Protein AF-A0A820QZE2-F1 (afdb_monomer_lite)

Organism: NCBI:txid433720

pLDDT: mean 77.1, std 13.76, range [34.53, 96.38]

Radius of gyration: 26.93 Å; chains: 1; bounding box: 54×63×56 Å

Secondary structure (DSSP, 8-state):
---HHHHHHHHHHS---HHHHHHHHHHHHHHHHHHHHHHT-TTEEEEE-SSSS-EEEEEHHHHHHHHHHHHHHH-TTHHHHTT--TTHHHHHHHHHHHHHHHHTTSS-HHHHHHH---GGG-------

Sequence (128 aa):
HLQLKDLISALYEEPLSRRLLQRARRQHKQIKRLQTFLSNRPDIIICQTDKSSGFYIGDAKTIELKAYEYMNTTKAYKAITDGHCPLLENLNAVQSLLGNLLQRKAITKELYDKIYPKINKLELAHFH

Structure (mmCIF, N/CA/C/O backbone):
data_AF-A0A820QZE2-F1
#
_entry.id   AF-A0A820QZE2-F1
#
loop_
_atom_site.group_PDB
_atom_site.id
_atom_site.type_symbol
_atom_site.label_atom_id
_atom_site.label_alt_id
_atom_site.label_comp_id
_atom_site.label_asym_id
_atom_site.label_entity_id
_atom_site.label_seq_id
_atom_site.pdbx_PDB_ins_code
_atom_site.Cartn_x
_atom_site.Cartn_y
_atom_site.Cartn_z
_atom_site.occupancy
_atom_site.B_iso_or_equiv
_atom_site.auth_seq_id
_atom_site.auth_comp_id
_atom_site.auth_asym_id
_atom_site.auth_atom_id
_atom_site.pdbx_PDB_model_num
ATOM 1 N N . HIS A 1 1 ? 27.286 44.503 4.298 1.00 47.94 1 HIS A N 1
ATOM 2 C CA . HIS A 1 1 ? 26.293 43.410 4.258 1.00 47.94 1 HIS A CA 1
ATOM 3 C C . HIS A 1 1 ? 25.910 43.135 2.805 1.00 47.94 1 HIS A C 1
ATOM 5 O O . HIS A 1 1 ? 24.864 43.582 2.358 1.00 47.94 1 HIS A O 1
ATOM 11 N N . LEU A 1 2 ? 26.780 42.452 2.051 1.00 49.66 2 LEU A N 1
ATOM 12 C CA . LEU A 1 2 ? 26.390 41.868 0.763 1.00 49.66 2 LEU A CA 1
ATOM 13 C C . LEU A 1 2 ? 25.515 40.658 1.083 1.00 49.66 2 LEU A C 1
ATOM 15 O O . LEU A 1 2 ? 25.923 39.779 1.845 1.00 49.66 2 LEU A O 1
ATOM 19 N N . GLN A 1 3 ? 24.264 40.717 0.643 1.00 61.56 3 GLN A N 1
ATOM 20 C CA . GLN A 1 3 ? 23.215 39.834 1.116 1.00 61.56 3 GLN A CA 1
ATOM 21 C C . GLN A 1 3 ? 23.390 38.461 0.473 1.00 61.56 3 GLN A C 1
ATOM 23 O O . GLN A 1 3 ? 23.532 38.345 -0.736 1.00 61.56 3 GLN A O 1
ATOM 28 N N . LEU A 1 4 ? 23.340 37.406 1.287 1.00 66.25 4 LEU A N 1
ATOM 29 C CA . LEU A 1 4 ? 23.385 36.001 0.865 1.00 66.25 4 LEU A CA 1
ATOM 30 C C . LEU A 1 4 ? 22.459 35.706 -0.336 1.00 66.25 4 LEU A C 1
ATOM 32 O O . LEU A 1 4 ? 22.757 34.846 -1.156 1.00 66.25 4 LEU A O 1
ATOM 36 N N . LYS A 1 5 ? 21.359 36.461 -0.454 1.00 68.06 5 LYS A N 1
ATOM 37 C CA . LYS A 1 5 ? 20.425 36.429 -1.583 1.00 68.06 5 LYS A CA 1
ATOM 38 C C . LYS A 1 5 ? 21.063 36.780 -2.928 1.00 68.06 5 LYS A C 1
ATOM 40 O O . LYS A 1 5 ? 20.803 36.067 -3.886 1.00 68.06 5 LYS A O 1
ATOM 45 N N . ASP A 1 6 ? 21.911 37.802 -2.995 1.00 73.38 6 ASP A N 1
ATOM 46 C CA . ASP A 1 6 ? 22.541 38.234 -4.251 1.00 73.38 6 ASP A CA 1
ATOM 47 C C . ASP A 1 6 ? 23.564 37.196 -4.733 1.00 73.38 6 ASP A C 1
ATOM 49 O O . ASP A 1 6 ? 23.658 36.905 -5.923 1.00 73.38 6 ASP A O 1
ATOM 53 N N . LEU A 1 7 ? 24.272 36.562 -3.790 1.00 68.75 7 LEU A N 1
ATOM 54 C CA . LEU A 1 7 ? 25.200 35.464 -4.072 1.00 68.75 7 LEU A CA 1
ATOM 55 C C . LEU A 1 7 ? 24.461 34.209 -4.565 1.00 68.75 7 LEU A C 1
ATOM 57 O O . LEU A 1 7 ? 24.903 33.550 -5.500 1.00 68.75 7 LEU A O 1
ATOM 61 N N . ILE A 1 8 ? 23.325 33.884 -3.942 1.00 64.69 8 ILE A N 1
ATOM 62 C CA . ILE A 1 8 ? 22.484 32.753 -4.345 1.00 64.69 8 ILE A CA 1
ATOM 63 C C . ILE A 1 8 ? 21.884 33.010 -5.732 1.00 64.69 8 ILE A C 1
ATOM 65 O O . ILE A 1 8 ? 21.984 32.135 -6.586 1.00 64.69 8 ILE A O 1
ATOM 69 N N . SER A 1 9 ? 21.329 34.197 -5.995 1.00 65.25 9 SER A N 1
ATOM 70 C CA . SER A 1 9 ? 20.809 34.549 -7.323 1.00 65.25 9 SER A CA 1
ATOM 71 C C . SER A 1 9 ? 21.889 34.476 -8.400 1.00 65.25 9 SER A C 1
ATOM 73 O O . SER A 1 9 ? 21.653 33.854 -9.428 1.00 65.25 9 SER A O 1
ATOM 75 N N . ALA A 1 10 ? 23.097 34.990 -8.146 1.00 64.44 10 ALA A N 1
ATOM 76 C CA . ALA A 1 10 ? 24.209 34.881 -9.093 1.00 64.44 10 ALA A CA 1
ATOM 77 C C . ALA A 1 10 ? 24.573 33.415 -9.411 1.00 64.44 10 ALA A C 1
ATOM 79 O O . ALA A 1 10 ? 24.773 33.065 -10.570 1.00 64.44 10 ALA A O 1
ATOM 80 N N . LEU A 1 11 ? 24.575 32.532 -8.406 1.00 61.03 11 LEU A N 1
ATOM 81 C CA . LEU A 1 11 ? 24.832 31.097 -8.588 1.00 61.03 11 LEU A CA 1
ATOM 82 C C . LEU A 1 11 ? 23.717 30.358 -9.354 1.00 61.03 11 LEU A C 1
ATOM 84 O O . LEU A 1 11 ? 23.994 29.336 -9.983 1.00 61.03 11 LEU A O 1
ATOM 88 N N . TYR A 1 12 ? 22.470 30.839 -9.300 1.00 61.12 12 TYR A N 1
ATOM 89 C CA . TYR A 1 12 ? 21.337 30.276 -10.052 1.00 61.12 12 TYR A CA 1
ATOM 90 C C . TYR A 1 12 ? 21.178 30.881 -11.459 1.00 61.12 12 TYR A C 1
ATOM 92 O O . TYR A 1 12 ? 20.603 30.228 -12.332 1.00 61.12 12 TYR A O 1
ATOM 100 N N . GLU A 1 13 ? 21.684 32.095 -11.688 1.00 66.69 13 GLU A N 1
ATOM 101 C CA . GLU A 1 13 ? 21.664 32.790 -12.984 1.00 66.69 13 GLU A CA 1
ATOM 102 C C . GLU A 1 13 ? 22.899 32.495 -13.849 1.00 66.69 13 GLU A C 1
ATOM 104 O O . GLU A 1 13 ? 22.875 32.725 -15.062 1.00 66.69 13 GLU A O 1
ATOM 109 N N . GLU A 1 14 ? 23.968 31.942 -13.267 1.00 67.31 14 GLU A N 1
ATOM 110 C CA . GLU A 1 14 ? 25.144 31.528 -14.026 1.00 67.31 14 GLU A CA 1
ATOM 111 C C . GLU A 1 14 ? 24.798 30.405 -15.025 1.00 67.31 14 GLU A C 1
ATOM 113 O O . GLU A 1 14 ? 24.336 29.321 -14.643 1.00 67.31 14 GLU A O 1
ATOM 118 N N . PRO A 1 15 ? 25.045 30.609 -16.334 1.00 67.81 15 PRO A N 1
ATOM 119 C CA . PRO A 1 15 ? 24.773 29.590 -17.330 1.00 67.81 15 PRO A CA 1
ATOM 120 C C . PRO A 1 15 ? 25.634 28.357 -17.052 1.00 67.81 15 PRO A C 1
ATOM 122 O O . PRO A 1 15 ? 26.863 28.435 -16.990 1.00 67.81 15 PRO A O 1
ATOM 125 N N . LEU A 1 16 ? 24.979 27.195 -16.927 1.00 70.25 16 LEU A N 1
ATOM 126 C CA . LEU A 1 16 ? 25.640 25.908 -16.710 1.00 70.25 16 LEU A CA 1
ATOM 127 C C . LEU A 1 16 ? 26.854 25.761 -17.630 1.00 70.25 16 LEU A C 1
ATOM 129 O O . LEU A 1 16 ? 26.744 25.880 -18.856 1.00 70.25 16 LEU A O 1
ATOM 133 N N . SER A 1 17 ? 28.007 25.428 -17.043 1.00 80.56 17 SER A N 1
ATOM 134 C CA . SER A 1 17 ? 29.211 25.183 -17.833 1.00 80.56 17 SER A CA 1
ATOM 135 C C . SER A 1 17 ? 28.920 24.173 -18.949 1.00 80.56 17 SER A C 1
ATOM 137 O O . SER A 1 17 ? 28.179 23.199 -18.765 1.00 80.56 17 SER A O 1
ATOM 139 N N . ARG A 1 18 ? 29.531 24.361 -20.127 1.00 79.38 18 ARG A N 1
ATOM 140 C CA . ARG A 1 18 ? 29.312 23.477 -21.292 1.00 79.38 18 ARG A CA 1
ATOM 141 C C . ARG A 1 18 ? 29.475 21.992 -20.943 1.00 79.38 18 ARG A C 1
ATOM 143 O O . ARG A 1 18 ? 28.763 21.151 -21.488 1.00 79.38 18 ARG A O 1
ATOM 150 N N . ARG A 1 19 ? 30.378 21.670 -20.008 1.00 78.88 19 ARG A N 1
ATOM 151 C CA . ARG A 1 19 ? 30.601 20.309 -19.493 1.00 78.88 19 ARG A CA 1
ATOM 152 C C . ARG A 1 19 ? 29.401 19.775 -18.708 1.00 78.88 19 ARG A C 1
ATOM 154 O O . ARG A 1 19 ? 28.978 18.648 -18.963 1.00 78.88 19 ARG A O 1
ATOM 161 N N . LEU A 1 20 ? 28.831 20.566 -17.797 1.00 77.50 20 LEU A N 1
ATOM 162 C CA . LEU A 1 20 ? 27.627 20.188 -17.046 1.00 77.50 20 LEU A CA 1
ATOM 163 C C . LEU A 1 20 ? 26.428 20.010 -17.976 1.00 77.50 20 LEU A C 1
ATOM 165 O O . LEU A 1 20 ? 25.704 19.022 -17.869 1.00 77.50 20 LEU A O 1
ATOM 169 N N . LEU A 1 21 ? 26.277 20.899 -18.954 1.00 82.38 21 LEU A N 1
ATOM 170 C CA . LEU A 1 21 ? 25.188 20.835 -19.922 1.00 82.38 21 LEU A CA 1
ATOM 171 C C . LEU A 1 21 ? 25.300 19.598 -20.833 1.00 82.38 21 LEU A C 1
ATOM 173 O O . LEU A 1 21 ? 24.311 18.911 -21.093 1.00 82.38 21 LEU A O 1
ATOM 177 N N . GLN A 1 22 ? 26.515 19.241 -21.262 1.00 83.88 22 GLN A N 1
ATOM 178 C CA . GLN A 1 22 ? 26.767 17.981 -21.970 1.00 83.88 22 GLN A CA 1
ATOM 179 C C . GLN A 1 22 ? 26.497 16.751 -21.094 1.00 83.88 22 GLN A C 1
ATOM 181 O O . GLN A 1 22 ? 25.900 15.785 -21.577 1.00 83.88 22 GLN A O 1
ATOM 186 N N . ARG A 1 23 ? 26.900 16.773 -19.817 1.00 82.62 23 ARG A N 1
ATOM 187 C CA . ARG A 1 23 ? 26.620 15.689 -18.862 1.00 82.62 23 ARG A CA 1
ATOM 188 C C . ARG A 1 23 ? 25.116 15.496 -18.670 1.00 82.62 23 ARG A C 1
ATOM 190 O O . ARG A 1 23 ? 24.644 14.370 -18.816 1.00 82.62 23 ARG A O 1
ATOM 197 N N . ALA A 1 24 ? 24.371 16.575 -18.445 1.00 78.38 24 ALA A N 1
ATOM 198 C CA . ALA A 1 24 ? 22.919 16.544 -18.293 1.00 78.38 24 ALA A CA 1
ATOM 199 C C . ALA A 1 24 ? 22.230 15.977 -19.546 1.00 78.38 24 ALA A C 1
ATOM 201 O O . ALA A 1 24 ? 21.387 15.088 -19.444 1.00 78.38 24 ALA A O 1
ATOM 202 N N . ARG A 1 25 ? 22.652 16.397 -20.749 1.00 85.25 25 ARG A N 1
ATOM 203 C CA . ARG A 1 25 ? 22.142 15.842 -22.018 1.00 85.25 25 ARG A CA 1
ATOM 204 C C . ARG A 1 25 ? 22.410 14.339 -22.155 1.00 85.25 25 ARG A C 1
ATOM 206 O O . ARG A 1 25 ? 21.531 13.603 -22.604 1.00 85.25 25 ARG A O 1
ATOM 213 N N . ARG A 1 26 ? 23.603 13.869 -21.770 1.00 85.69 26 ARG A N 1
ATOM 214 C CA . ARG A 1 26 ? 23.950 12.434 -21.789 1.00 85.69 26 ARG A CA 1
ATOM 215 C C . ARG A 1 26 ? 23.085 11.636 -20.815 1.00 85.69 26 ARG A C 1
ATOM 217 O O . ARG A 1 26 ? 22.526 10.620 -21.218 1.00 85.69 26 ARG A O 1
ATOM 224 N N . GLN A 1 27 ? 22.930 12.127 -19.587 1.00 82.56 27 GLN A N 1
ATOM 225 C CA . GLN A 1 27 ? 22.082 11.503 -18.569 1.00 82.56 27 GLN A CA 1
ATOM 226 C C . GLN A 1 27 ? 20.617 11.462 -19.014 1.00 82.56 27 GLN A C 1
ATOM 228 O O . GLN A 1 27 ? 19.997 10.406 -18.976 1.00 82.56 27 GLN A O 1
ATOM 233 N N . HIS A 1 28 ? 20.085 12.561 -19.550 1.00 84.38 28 HIS A N 1
ATOM 234 C CA . HIS A 1 28 ? 18.723 12.600 -20.083 1.00 84.38 28 HIS A CA 1
ATOM 235 C C . HIS A 1 28 ? 18.505 11.569 -21.202 1.00 84.38 28 HIS A C 1
ATOM 237 O O . H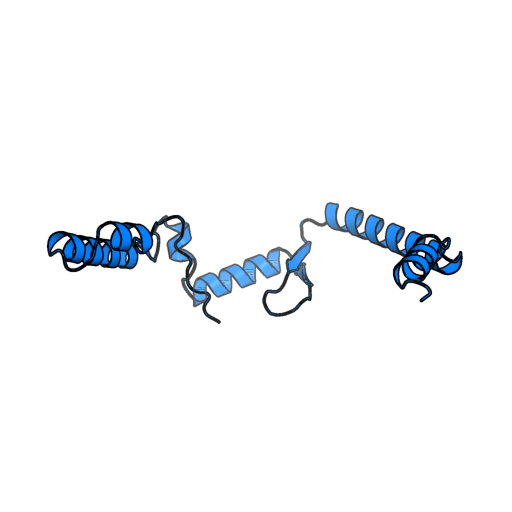IS A 1 28 ? 17.499 10.860 -21.219 1.00 84.38 28 HIS A O 1
ATOM 243 N N . LYS A 1 29 ? 19.474 11.425 -22.118 1.00 89.38 29 LYS A N 1
ATOM 244 C CA . LYS A 1 29 ? 19.418 10.408 -23.179 1.00 89.38 29 LYS A CA 1
ATOM 245 C C . LYS A 1 29 ? 19.446 8.982 -22.617 1.00 89.38 29 LYS A C 1
ATOM 247 O O . LYS A 1 29 ? 18.756 8.117 -23.151 1.00 89.38 29 LYS A O 1
ATOM 252 N N . GLN A 1 30 ? 20.226 8.730 -21.565 1.00 83.06 30 GLN A N 1
ATOM 253 C CA . GLN A 1 30 ? 20.244 7.436 -20.874 1.00 83.06 30 GLN A CA 1
ATOM 254 C C . GLN A 1 30 ? 18.902 7.140 -20.198 1.00 83.06 30 GLN A C 1
ATOM 256 O O . GLN A 1 30 ? 18.365 6.056 -20.402 1.00 83.06 30 GLN A O 1
ATOM 261 N N . ILE A 1 31 ? 18.325 8.112 -19.484 1.00 80.56 31 ILE A N 1
ATOM 262 C CA . ILE A 1 31 ? 17.008 7.983 -18.841 1.00 80.56 31 ILE A CA 1
ATOM 263 C C . ILE A 1 31 ? 15.937 7.646 -19.880 1.00 80.56 31 ILE A C 1
ATOM 265 O O . ILE A 1 31 ? 15.214 6.671 -19.705 1.00 80.56 31 ILE A O 1
ATOM 269 N N . LYS A 1 32 ? 15.878 8.381 -21.000 1.00 86.75 32 LYS A N 1
ATOM 270 C CA . LYS A 1 32 ? 14.916 8.089 -22.075 1.00 86.75 32 LYS A CA 1
ATOM 271 C C . LYS A 1 32 ? 15.065 6.671 -22.623 1.00 86.75 32 LYS A C 1
ATOM 273 O O . LYS A 1 32 ? 14.070 5.986 -22.815 1.00 86.75 32 LYS A O 1
ATOM 278 N N . ARG A 1 33 ? 16.300 6.208 -22.843 1.00 87.50 33 ARG A N 1
ATOM 279 C CA . ARG A 1 33 ? 16.559 4.833 -23.305 1.00 87.50 33 ARG A CA 1
ATOM 280 C C . ARG A 1 33 ? 16.099 3.788 -22.294 1.00 87.50 33 ARG A C 1
ATOM 282 O O . ARG A 1 33 ? 15.513 2.794 -22.704 1.00 87.50 33 ARG A O 1
ATOM 289 N N . LEU A 1 34 ? 16.342 4.017 -21.005 1.00 81.88 34 LEU A N 1
ATOM 290 C CA . LEU A 1 34 ? 15.876 3.129 -19.939 1.00 81.88 34 LEU A CA 1
ATOM 291 C C . LEU A 1 34 ? 14.349 3.090 -19.875 1.00 81.88 34 LEU A C 1
ATOM 293 O O . LEU A 1 34 ? 13.785 2.007 -19.813 1.00 81.88 34 LEU A O 1
ATOM 297 N N . GLN A 1 35 ? 13.678 4.239 -19.971 1.00 81.75 35 GLN A N 1
ATOM 298 C CA . GLN A 1 35 ? 12.214 4.304 -20.007 1.00 81.75 35 GLN A CA 1
ATOM 299 C C . GLN A 1 35 ? 11.640 3.502 -21.181 1.00 81.75 35 GLN A C 1
ATOM 301 O O . GLN A 1 35 ? 10.736 2.699 -20.981 1.00 81.75 35 GLN A O 1
ATOM 306 N N . THR A 1 36 ? 12.196 3.663 -22.386 1.00 87.94 36 THR A N 1
ATOM 307 C CA . THR A 1 36 ? 11.768 2.896 -23.570 1.00 87.94 36 THR A CA 1
ATOM 308 C C . THR A 1 36 ? 12.093 1.404 -23.462 1.00 87.94 36 THR A C 1
ATOM 310 O O . THR A 1 36 ? 11.361 0.568 -23.982 1.00 87.94 36 THR A O 1
ATOM 313 N N . PHE A 1 37 ? 13.199 1.039 -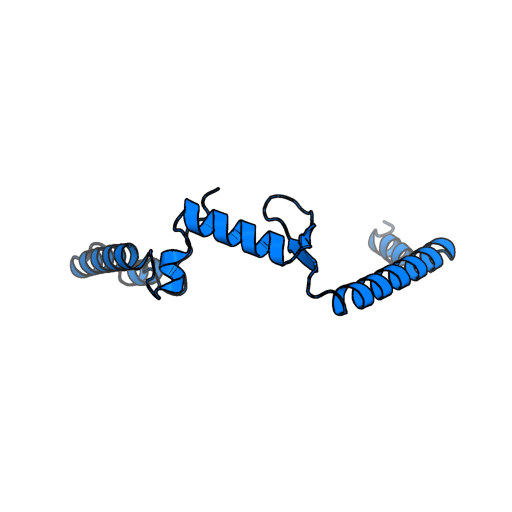22.815 1.00 86.00 37 PHE A N 1
ATOM 314 C CA . PHE A 1 37 ? 13.525 -0.364 -22.568 1.00 86.00 37 PHE A CA 1
ATOM 315 C C . PHE A 1 37 ? 12.517 -0.998 -21.602 1.00 86.00 37 PHE A C 1
ATOM 317 O O . PHE A 1 37 ? 11.942 -2.036 -21.914 1.00 86.00 37 PHE A O 1
ATOM 324 N N . LEU A 1 38 ? 12.251 -0.336 -20.473 1.00 83.50 38 LEU A N 1
ATOM 325 C CA . LEU A 1 38 ? 11.326 -0.813 -19.444 1.00 83.50 38 LEU A CA 1
ATOM 326 C C . LEU A 1 38 ? 9.879 -0.879 -19.943 1.00 83.50 38 LEU A C 1
ATOM 328 O O . LEU A 1 38 ? 9.176 -1.828 -19.619 1.00 83.50 38 LEU A O 1
ATOM 332 N N . SER A 1 39 ? 9.440 0.057 -20.793 1.00 82.50 39 SER A N 1
ATOM 333 C CA . SER A 1 39 ? 8.088 0.009 -21.370 1.00 82.50 39 SER A CA 1
ATOM 334 C C . SER A 1 39 ? 7.835 -1.234 -22.229 1.00 82.50 39 SER A C 1
ATOM 336 O O . SER A 1 39 ? 6.687 -1.610 -22.426 1.00 82.50 39 SER A O 1
ATOM 338 N N . ASN A 1 40 ? 8.896 -1.869 -22.739 1.00 87.44 40 ASN A N 1
ATOM 339 C CA . ASN A 1 40 ? 8.825 -3.094 -23.539 1.00 87.44 40 ASN A CA 1
ATOM 340 C C . ASN A 1 40 ? 9.166 -4.361 -22.731 1.00 87.44 40 ASN A C 1
ATOM 342 O O . ASN A 1 40 ? 9.281 -5.441 -23.309 1.00 87.44 40 ASN A O 1
ATOM 346 N N . ARG A 1 41 ? 9.372 -4.237 -21.414 1.00 85.69 41 ARG A N 1
ATO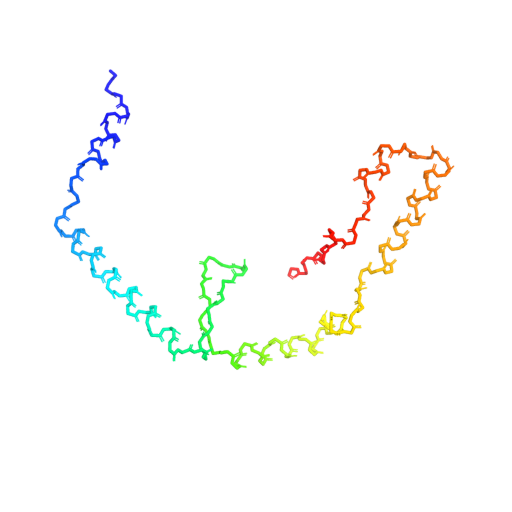M 347 C CA . ARG A 1 41 ? 9.774 -5.325 -20.513 1.00 85.69 41 ARG A CA 1
ATOM 348 C C . ARG A 1 41 ? 8.827 -5.397 -19.312 1.00 85.69 41 ARG A C 1
ATOM 350 O O . ARG A 1 41 ? 9.222 -5.028 -18.208 1.00 85.69 41 ARG A O 1
ATOM 357 N N . PRO A 1 42 ? 7.575 -5.857 -19.512 1.00 80.31 42 PRO A N 1
ATOM 358 C CA . PRO A 1 42 ? 6.617 -6.018 -18.415 1.00 80.31 42 PRO A CA 1
ATOM 359 C C . PRO A 1 42 ? 7.056 -7.083 -17.398 1.00 80.31 42 PRO A C 1
ATOM 361 O O . PRO A 1 42 ? 6.535 -7.135 -16.292 1.00 80.31 42 PRO A O 1
ATOM 364 N N . ASP A 1 43 ? 8.026 -7.919 -17.766 1.00 86.12 43 ASP A N 1
ATOM 365 C CA . ASP A 1 43 ? 8.693 -8.874 -16.892 1.00 86.12 43 ASP A CA 1
ATOM 366 C C . ASP A 1 43 ? 9.619 -8.209 -15.864 1.00 86.12 43 ASP A C 1
ATOM 368 O O . ASP A 1 43 ? 10.010 -8.861 -14.910 1.00 86.12 43 ASP A O 1
ATOM 372 N N . ILE A 1 44 ? 9.980 -6.931 -16.016 1.00 85.94 44 ILE A N 1
ATOM 373 C CA . ILE A 1 44 ? 10.844 -6.225 -15.063 1.00 85.94 44 ILE A CA 1
ATOM 374 C C . ILE A 1 44 ? 9.987 -5.363 -14.141 1.00 85.94 44 ILE A C 1
ATOM 376 O O . ILE A 1 44 ? 9.264 -4.475 -14.589 1.00 85.94 44 ILE A O 1
ATOM 380 N N . ILE A 1 45 ? 10.147 -5.558 -12.836 1.00 79.56 45 ILE A N 1
ATOM 381 C CA . ILE A 1 45 ? 9.506 -4.748 -11.804 1.00 79.56 45 ILE A CA 1
ATOM 382 C C . ILE A 1 45 ? 10.563 -3.982 -11.014 1.00 79.56 45 ILE A C 1
ATOM 384 O O . ILE A 1 45 ? 11.614 -4.508 -10.639 1.00 79.56 45 ILE A O 1
ATOM 388 N N . ILE A 1 46 ? 10.252 -2.713 -10.757 1.00 79.94 46 ILE A N 1
ATOM 389 C CA . ILE A 1 46 ? 11.047 -1.819 -9.922 1.00 79.94 46 ILE A CA 1
ATOM 390 C C . ILE A 1 46 ? 10.240 -1.534 -8.657 1.00 79.94 46 ILE A C 1
ATOM 392 O O . ILE A 1 46 ? 9.199 -0.882 -8.716 1.00 79.94 46 ILE A O 1
ATOM 396 N N . CYS A 1 47 ? 10.726 -2.014 -7.517 1.00 73.69 47 CYS A N 1
ATOM 397 C CA . CYS A 1 47 ? 10.117 -1.778 -6.212 1.00 73.69 47 CYS A CA 1
ATOM 398 C C . CYS A 1 47 ? 10.990 -0.827 -5.397 1.00 73.69 47 CYS A C 1
ATOM 400 O O . CYS A 1 47 ? 12.208 -0.989 -5.328 1.00 73.69 47 CYS A O 1
ATOM 402 N N . GLN A 1 48 ? 10.370 0.142 -4.732 1.00 72.44 48 GLN A N 1
ATOM 403 C CA . GLN A 1 48 ? 11.044 0.895 -3.683 1.00 72.44 48 GLN A CA 1
ATOM 404 C C . GLN A 1 48 ? 11.099 0.027 -2.425 1.00 72.44 48 GLN A C 1
ATOM 406 O O . GLN A 1 48 ? 10.073 -0.509 -2.007 1.00 72.44 48 GLN A O 1
ATOM 411 N N . THR A 1 49 ? 12.285 -0.148 -1.844 1.00 70.25 49 THR A N 1
ATOM 412 C CA . THR A 1 49 ? 12.402 -0.897 -0.587 1.00 70.25 49 THR A CA 1
ATOM 413 C C . THR A 1 49 ? 12.017 -0.011 0.592 1.00 70.25 49 THR A C 1
ATOM 415 O O . THR A 1 49 ? 12.366 1.164 0.623 1.00 70.25 49 THR A O 1
ATOM 418 N N . ASP A 1 50 ? 11.335 -0.583 1.576 1.00 64.25 50 ASP A N 1
ATOM 419 C CA . ASP A 1 50 ? 10.973 0.057 2.845 1.00 64.25 50 ASP A CA 1
ATOM 420 C C . ASP A 1 50 ? 12.202 0.351 3.728 1.00 64.25 50 ASP A C 1
ATOM 422 O O . ASP A 1 50 ? 12.261 1.374 4.408 1.00 64.25 50 ASP A O 1
ATOM 426 N N . LYS A 1 51 ? 13.206 -0.533 3.689 1.00 63.38 51 LYS A N 1
ATOM 427 C CA . LYS A 1 51 ? 14.380 -0.516 4.581 1.00 63.38 51 LYS A CA 1
ATOM 428 C C . LYS A 1 51 ? 15.579 0.275 4.049 1.00 63.38 51 LYS A C 1
ATOM 430 O O . LYS A 1 51 ? 16.549 0.464 4.780 1.00 63.38 51 LYS A O 1
ATOM 435 N N . SER A 1 52 ? 15.554 0.745 2.801 1.00 56.84 52 SER A N 1
ATOM 436 C CA . SER A 1 52 ? 16.651 1.535 2.230 1.00 56.84 52 SER A CA 1
ATOM 437 C C . SER A 1 52 ? 16.149 2.535 1.192 1.00 56.84 52 SER A C 1
ATOM 439 O O . SER A 1 52 ? 15.150 2.291 0.525 1.00 56.84 52 SER A O 1
ATOM 441 N N . SER A 1 53 ? 16.882 3.631 0.978 1.00 59.91 53 SER A N 1
ATOM 442 C CA . SER A 1 53 ? 16.643 4.564 -0.138 1.00 59.91 53 SER A CA 1
ATOM 443 C C . SER A 1 53 ? 16.933 3.955 -1.525 1.00 59.91 53 SER A C 1
ATOM 445 O O . SER A 1 53 ? 16.957 4.671 -2.526 1.00 59.91 53 SER A O 1
ATOM 447 N N . GLY A 1 54 ? 17.179 2.642 -1.590 1.00 66.44 54 GLY A N 1
ATOM 448 C CA . GLY A 1 54 ? 17.423 1.885 -2.804 1.00 66.44 54 GLY A CA 1
ATOM 449 C C . GLY A 1 54 ? 16.147 1.400 -3.491 1.00 66.44 54 GLY A C 1
ATOM 450 O O . GLY A 1 54 ? 15.080 1.245 -2.893 1.00 66.44 54 GLY A O 1
ATOM 451 N N . PHE A 1 55 ? 16.298 1.116 -4.783 1.00 72.69 55 PHE A N 1
ATOM 452 C CA . PHE A 1 55 ? 15.300 0.426 -5.588 1.00 72.69 55 PHE A CA 1
ATOM 453 C C . PHE A 1 55 ? 15.751 -1.014 -5.811 1.00 72.69 55 PHE A C 1
ATOM 455 O O . PHE A 1 55 ? 16.900 -1.262 -6.180 1.00 72.69 55 PHE A O 1
ATOM 462 N N . TYR A 1 56 ? 14.836 -1.955 -5.619 1.00 76.75 56 TYR A N 1
ATOM 463 C CA . TYR A 1 56 ? 15.002 -3.322 -6.078 1.00 76.75 56 TYR A CA 1
ATOM 464 C C . TYR A 1 56 ? 14.527 -3.415 -7.529 1.00 76.75 56 TYR A C 1
ATOM 466 O O . TYR A 1 56 ? 13.419 -2.986 -7.844 1.00 76.75 56 TYR A O 1
ATOM 474 N N . ILE A 1 57 ? 15.365 -3.974 -8.402 1.00 81.44 57 ILE A N 1
ATOM 475 C CA . ILE A 1 57 ? 15.008 -4.295 -9.786 1.00 81.44 57 ILE A CA 1
ATOM 476 C C . ILE A 1 57 ? 15.047 -5.813 -9.905 1.00 81.44 57 ILE A C 1
ATOM 478 O O . ILE A 1 57 ? 16.092 -6.425 -9.675 1.00 81.44 57 ILE A O 1
ATOM 482 N N . GLY A 1 58 ? 13.915 -6.417 -10.243 1.00 81.75 58 GLY A N 1
ATOM 483 C CA . GLY A 1 58 ? 13.783 -7.865 -10.341 1.00 81.75 58 GLY A CA 1
ATOM 484 C C . GLY A 1 58 ? 12.782 -8.287 -11.402 1.00 81.75 58 GLY A C 1
ATOM 485 O O . GLY A 1 58 ? 12.092 -7.460 -11.993 1.00 81.75 58 GLY A O 1
ATOM 486 N N . ASP A 1 59 ? 12.730 -9.591 -11.641 1.00 85.88 59 ASP A N 1
ATOM 487 C CA . ASP A 1 59 ? 11.751 -10.202 -12.532 1.00 85.88 59 ASP A CA 1
ATOM 488 C C . ASP A 1 59 ? 10.390 -10.363 -11.825 1.00 85.88 59 ASP A C 1
ATOM 490 O O . ASP A 1 59 ? 10.328 -10.748 -10.652 1.00 85.88 59 ASP A O 1
ATOM 494 N N . ALA A 1 60 ? 9.307 -10.080 -12.546 1.00 79.12 60 ALA A N 1
ATOM 495 C CA . ALA A 1 60 ? 7.931 -10.110 -12.067 1.00 79.12 60 ALA A CA 1
ATOM 496 C C . ALA A 1 60 ? 7.572 -11.482 -11.490 1.00 79.12 60 ALA A C 1
ATOM 498 O O . ALA A 1 60 ? 7.071 -11.570 -10.369 1.00 79.12 60 ALA A O 1
ATOM 499 N N . LYS A 1 61 ? 7.930 -12.559 -12.197 1.00 84.69 61 LYS A N 1
ATOM 500 C CA . LYS A 1 61 ? 7.640 -13.931 -11.763 1.00 84.69 61 LYS A CA 1
ATOM 501 C C . LYS A 1 61 ? 8.351 -14.268 -10.453 1.00 84.69 61 LYS A C 1
ATOM 503 O O . LYS A 1 61 ? 7.788 -14.926 -9.582 1.00 84.69 61 LYS A O 1
ATOM 508 N N . THR A 1 62 ? 9.584 -13.798 -10.291 1.00 83.94 62 THR A N 1
ATOM 509 C CA . THR A 1 62 ? 10.348 -13.977 -9.049 1.00 83.94 62 THR A CA 1
ATOM 510 C C . THR A 1 62 ? 9.711 -13.231 -7.872 1.00 83.94 62 THR A C 1
ATOM 512 O O . THR A 1 62 ? 9.697 -13.743 -6.752 1.00 83.94 62 THR A O 1
ATOM 515 N N . ILE A 1 63 ? 9.173 -12.031 -8.105 1.00 80.25 63 ILE A N 1
ATOM 516 C CA . ILE A 1 63 ? 8.468 -11.256 -7.073 1.00 80.25 63 ILE A CA 1
ATOM 517 C C . ILE A 1 63 ? 7.150 -11.929 -6.697 1.00 80.25 63 ILE A C 1
ATOM 519 O O . ILE A 1 63 ? 6.877 -12.086 -5.509 1.00 80.25 63 ILE A O 1
ATOM 523 N N . GLU A 1 64 ? 6.370 -12.370 -7.681 1.00 79.81 64 GLU A N 1
ATOM 524 C CA . GLU A 1 64 ? 5.129 -13.113 -7.451 1.00 79.81 64 GLU A CA 1
ATOM 525 C C . GLU A 1 64 ? 5.378 -14.388 -6.644 1.00 79.81 64 GLU A C 1
ATOM 527 O O . GLU A 1 64 ? 4.663 -14.649 -5.678 1.00 79.81 64 GLU A O 1
ATOM 532 N N . LEU A 1 65 ? 6.430 -15.144 -6.977 1.00 85.50 65 LEU A N 1
ATOM 533 C CA . LEU A 1 65 ? 6.794 -16.354 -6.244 1.00 85.50 65 LEU A CA 1
ATOM 534 C C . LEU A 1 65 ? 7.134 -16.044 -4.782 1.00 85.50 65 LEU A C 1
ATOM 536 O O . LEU A 1 65 ? 6.593 -16.682 -3.884 1.00 85.50 65 LEU A O 1
ATOM 540 N N . LYS A 1 66 ? 7.971 -15.031 -4.530 1.00 81.88 66 LYS A N 1
ATOM 541 C CA . LYS A 1 66 ? 8.319 -14.614 -3.161 1.00 81.88 66 LYS A CA 1
ATOM 542 C C . LYS A 1 66 ? 7.104 -14.121 -2.383 1.00 81.88 66 LYS A C 1
ATOM 544 O O . LYS A 1 66 ? 6.975 -14.425 -1.199 1.00 81.88 66 LYS A O 1
ATOM 549 N N . ALA A 1 67 ? 6.215 -13.372 -3.034 1.00 75.06 67 ALA A N 1
ATOM 550 C CA . ALA A 1 67 ? 4.966 -12.937 -2.428 1.00 75.06 67 ALA A CA 1
ATOM 551 C C . ALA A 1 67 ? 4.109 -14.152 -2.050 1.00 75.06 67 ALA A C 1
ATOM 553 O O . ALA A 1 67 ? 3.656 -14.240 -0.915 1.00 75.06 67 ALA A O 1
ATOM 554 N N . TYR A 1 68 ? 3.966 -15.126 -2.949 1.00 77.94 68 TYR A N 1
ATOM 555 C CA . TYR A 1 68 ? 3.223 -16.361 -2.705 1.00 77.94 68 TYR A CA 1
ATOM 556 C C . TYR A 1 68 ? 3.835 -17.221 -1.583 1.00 77.94 68 TYR A C 1
ATOM 558 O O . TYR A 1 68 ? 3.121 -17.717 -0.711 1.00 77.94 68 TYR A O 1
ATOM 566 N N . GLU A 1 69 ? 5.159 -17.370 -1.546 1.00 82.75 69 GLU A N 1
ATOM 567 C CA . GLU A 1 69 ? 5.876 -18.072 -0.473 1.00 82.75 69 GLU A CA 1
ATOM 568 C C . GLU A 1 69 ? 5.664 -17.394 0.884 1.00 82.75 69 GLU A C 1
ATOM 570 O O . GLU A 1 69 ? 5.345 -18.058 1.878 1.00 82.75 69 GLU A O 1
ATOM 575 N N . TYR A 1 70 ? 5.774 -16.066 0.926 1.00 75.25 70 TYR A N 1
ATOM 576 C CA . TYR A 1 70 ? 5.514 -15.280 2.127 1.00 75.25 70 TYR A CA 1
ATOM 577 C C . TYR A 1 70 ? 4.043 -15.380 2.560 1.00 75.25 70 TYR A C 1
ATOM 579 O O . TYR A 1 70 ? 3.753 -15.569 3.742 1.00 75.25 70 TYR A O 1
ATOM 587 N N . MET A 1 71 ? 3.099 -15.333 1.615 1.00 71.25 71 MET A N 1
ATOM 588 C CA . MET A 1 71 ? 1.667 -15.534 1.868 1.00 71.25 71 MET A CA 1
ATOM 589 C C . MET A 1 71 ? 1.389 -16.894 2.508 1.00 71.25 71 MET A C 1
ATOM 591 O O . MET A 1 71 ? 0.664 -16.967 3.501 1.00 71.25 71 MET A O 1
ATOM 595 N N . ASN A 1 72 ? 1.977 -17.962 1.970 1.00 74.94 72 ASN A N 1
ATOM 596 C CA . ASN A 1 72 ? 1.769 -19.321 2.465 1.00 74.94 72 ASN A CA 1
ATOM 597 C C . ASN A 1 72 ? 2.378 -19.546 3.847 1.00 74.94 72 ASN A C 1
ATOM 599 O O . ASN A 1 72 ? 1.768 -20.210 4.684 1.00 74.94 72 ASN A O 1
ATOM 603 N N . THR A 1 73 ? 3.563 -18.990 4.096 1.00 79.94 73 THR A N 1
ATOM 604 C CA . THR A 1 73 ? 4.245 -19.125 5.390 1.00 79.94 73 THR A CA 1
ATOM 605 C C . THR A 1 73 ? 3.566 -18.313 6.487 1.00 79.94 73 THR A C 1
ATOM 607 O O . THR A 1 73 ? 3.382 -18.815 7.594 1.00 79.94 73 THR A O 1
ATOM 610 N N . THR A 1 74 ? 3.143 -17.084 6.192 1.00 69.44 74 THR A N 1
ATOM 611 C CA . THR A 1 74 ? 2.596 -16.165 7.207 1.00 69.44 74 THR A CA 1
ATOM 612 C C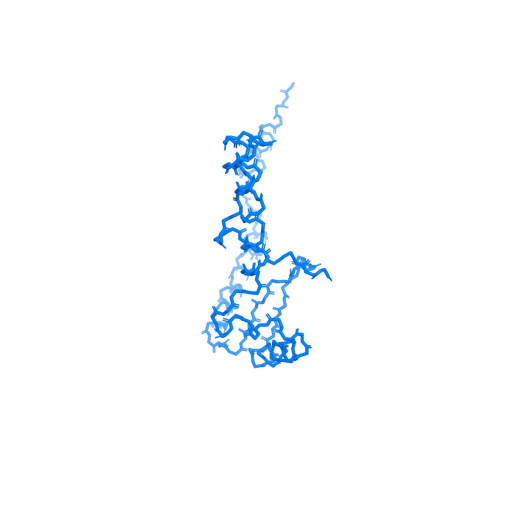 . THR A 1 74 ? 1.076 -16.207 7.339 1.00 69.44 74 THR A C 1
ATOM 614 O O . THR A 1 74 ? 0.538 -15.686 8.313 1.00 69.44 74 THR A O 1
ATOM 617 N N . LYS A 1 75 ? 0.359 -16.783 6.364 1.00 65.38 75 LYS A N 1
ATOM 618 C CA . LYS A 1 75 ? -1.107 -16.679 6.210 1.00 65.38 75 LYS A CA 1
ATOM 619 C C . LYS A 1 75 ? -1.634 -15.233 6.170 1.00 65.38 75 LYS A C 1
ATOM 621 O O . LYS A 1 75 ? -2.849 -15.042 6.199 1.00 65.38 75 LYS A O 1
ATOM 626 N N . ALA A 1 76 ? -0.765 -14.222 6.058 1.00 58.66 7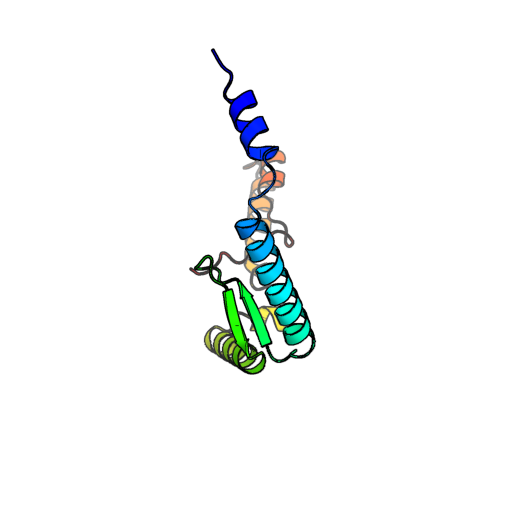6 ALA A N 1
ATOM 627 C CA . ALA A 1 76 ? -1.113 -12.813 6.254 1.00 58.66 76 ALA A CA 1
ATOM 628 C C . ALA A 1 76 ? -2.168 -12.298 5.261 1.00 58.66 76 ALA A C 1
ATOM 630 O O . ALA A 1 76 ? -2.998 -11.460 5.604 1.00 58.66 76 ALA A O 1
ATOM 631 N N . TYR A 1 77 ? -2.175 -12.835 4.040 1.00 55.41 77 TYR A N 1
ATOM 632 C CA . TYR A 1 77 ? -3.052 -12.375 2.961 1.00 55.41 77 TYR A CA 1
ATOM 633 C C . TYR A 1 77 ? -4.296 -13.242 2.765 1.00 55.41 77 TYR A C 1
ATOM 635 O O . TYR A 1 77 ? -5.196 -12.834 2.036 1.00 55.41 77 TYR A O 1
ATOM 643 N N . LYS A 1 78 ? -4.390 -14.397 3.442 1.00 52.03 78 LYS A N 1
ATOM 644 C CA . LYS A 1 78 ? -5.554 -15.295 3.345 1.00 52.03 78 LYS A CA 1
ATOM 645 C C . LYS A 1 78 ? -6.839 -14.594 3.809 1.00 52.03 78 LYS A C 1
ATOM 647 O O . LYS A 1 78 ? -7.893 -14.755 3.217 1.00 52.03 78 LYS A O 1
ATOM 652 N N . ALA A 1 79 ? -6.721 -13.714 4.805 1.00 52.22 79 ALA A N 1
ATOM 653 C CA . ALA A 1 79 ? -7.821 -12.864 5.255 1.00 52.22 79 ALA A CA 1
ATOM 654 C C . ALA A 1 79 ? -8.254 -11.830 4.189 1.00 52.22 79 ALA A C 1
ATOM 656 O O . ALA A 1 79 ? -9.439 -11.551 4.036 1.00 52.22 79 ALA A O 1
ATOM 657 N N . ILE A 1 80 ? -7.308 -11.298 3.404 1.00 54.03 80 ILE A N 1
ATOM 658 C CA . ILE A 1 80 ? -7.587 -10.273 2.384 1.00 54.03 80 ILE A CA 1
ATOM 659 C C . ILE A 1 80 ? -8.308 -10.880 1.169 1.00 54.03 80 ILE A C 1
ATOM 661 O O . ILE A 1 80 ? -9.216 -10.249 0.632 1.00 54.03 80 ILE A O 1
ATOM 665 N N . THR A 1 81 ? -7.951 -12.099 0.748 1.00 53.88 81 THR A N 1
ATOM 666 C CA . THR A 1 81 ? -8.594 -12.778 -0.395 1.00 53.88 81 THR A CA 1
ATOM 667 C C . THR A 1 81 ? -10.014 -13.239 -0.098 1.00 53.88 81 THR A C 1
ATOM 669 O O . THR A 1 81 ? -10.866 -13.201 -0.981 1.00 53.88 81 THR A O 1
ATOM 672 N N . ASP A 1 82 ? -10.284 -13.621 1.148 1.00 60.12 82 ASP A N 1
ATOM 673 C CA . ASP A 1 82 ? -11.576 -14.179 1.558 1.00 60.12 82 ASP A CA 1
ATOM 674 C C . ASP A 1 82 ? -12.604 -13.072 1.890 1.00 60.12 82 ASP A C 1
ATOM 676 O O . ASP A 1 82 ? -13.704 -13.349 2.366 1.00 60.12 82 ASP A O 1
ATOM 680 N N . GLY A 1 83 ? -12.246 -11.797 1.667 1.00 60.69 83 GLY A N 1
ATOM 681 C CA . GLY A 1 83 ? -13.064 -10.626 2.009 1.00 60.69 83 GLY A CA 1
ATOM 682 C C . GLY A 1 83 ? -13.200 -10.382 3.517 1.00 60.69 83 GLY A C 1
ATOM 683 O O . GLY A 1 83 ? -13.961 -9.511 3.941 1.00 60.69 83 GLY A O 1
ATOM 684 N N . HIS A 1 84 ? -12.468 -11.137 4.339 1.00 64.62 84 HIS A N 1
ATOM 685 C CA . HIS A 1 84 ? -12.580 -11.121 5.789 1.00 64.62 84 HIS A CA 1
ATOM 686 C C . HIS A 1 84 ? -11.544 -10.173 6.405 1.00 64.62 84 HIS A C 1
ATOM 688 O O . HIS A 1 84 ? -10.355 -10.476 6.467 1.00 64.62 84 HIS A O 1
ATOM 694 N N . CYS A 1 85 ? -11.975 -9.024 6.929 1.00 69.25 85 CYS A N 1
ATOM 695 C CA . CYS A 1 85 ? -11.062 -8.116 7.625 1.00 69.25 85 CYS A CA 1
ATOM 696 C C . CYS A 1 85 ? -10.519 -8.782 8.911 1.00 69.25 85 CYS A C 1
ATOM 698 O O . CYS A 1 85 ? -11.294 -9.037 9.835 1.00 69.25 85 CYS A O 1
ATOM 700 N N . PRO A 1 86 ? -9.198 -9.031 9.032 1.00 69.81 86 PRO A N 1
ATOM 701 C CA . PRO A 1 86 ? -8.622 -9.718 10.194 1.00 69.81 86 PRO A CA 1
ATOM 702 C C . PRO A 1 86 ? -8.701 -8.885 11.482 1.00 69.81 86 PRO A C 1
ATOM 704 O O . PRO A 1 86 ? -8.504 -9.402 12.575 1.00 69.81 86 PRO A O 1
ATOM 707 N N . LEU A 1 87 ? -8.996 -7.589 11.362 1.00 76.56 87 LEU A N 1
ATOM 708 C CA . LEU A 1 87 ? -9.151 -6.666 12.482 1.00 76.56 87 LEU A CA 1
ATOM 709 C C . LEU A 1 87 ? -10.617 -6.452 12.878 1.00 76.56 87 LEU A C 1
ATOM 711 O O . LEU A 1 87 ? -10.875 -5.688 13.805 1.00 76.56 87 LEU A O 1
ATOM 715 N N . LEU A 1 88 ? -11.576 -7.091 12.198 1.00 81.81 88 LEU A N 1
ATOM 716 C CA . LEU A 1 88 ? -13.003 -6.829 12.395 1.00 81.81 88 LEU A CA 1
ATOM 717 C C . LEU A 1 88 ? -13.474 -7.186 13.808 1.00 81.81 88 LEU A C 1
ATOM 719 O O . LEU A 1 88 ? -14.201 -6.413 14.424 1.00 81.81 88 LEU A O 1
ATOM 723 N N . GLU A 1 89 ? -13.027 -8.319 14.346 1.00 83.38 89 GLU A N 1
ATOM 724 C CA . GLU A 1 89 ? -13.375 -8.738 15.709 1.00 83.38 89 GLU A CA 1
ATOM 725 C C . GLU A 1 89 ? -12.829 -7.758 16.753 1.00 83.38 89 GLU A C 1
ATOM 727 O O . GLU A 1 89 ? -13.567 -7.293 17.623 1.00 83.38 89 GLU A O 1
ATOM 732 N N . ASN A 1 90 ? -11.560 -7.365 16.611 1.00 85.25 90 ASN A N 1
ATOM 733 C CA . ASN A 1 90 ? -10.926 -6.372 17.478 1.00 85.25 90 ASN A CA 1
ATOM 734 C C . ASN A 1 90 ? -11.622 -5.009 17.375 1.00 85.25 90 ASN A C 1
ATOM 736 O O . ASN A 1 90 ? -11.872 -4.363 18.393 1.00 85.25 90 ASN A O 1
ATOM 740 N N . LEU A 1 91 ? -11.983 -4.585 16.159 1.00 88.25 91 LEU A N 1
ATOM 741 C CA . LEU A 1 91 ? -12.741 -3.359 15.925 1.00 88.25 91 LEU A CA 1
ATOM 742 C C . LEU A 1 91 ? -14.077 -3.403 16.673 1.00 88.25 91 LEU A C 1
ATOM 744 O O . LEU A 1 91 ? -14.377 -2.483 17.435 1.00 88.25 91 LEU A O 1
ATOM 748 N N . ASN A 1 92 ? -14.846 -4.479 16.499 1.00 90.19 92 ASN A N 1
ATOM 749 C CA . ASN A 1 92 ? -16.149 -4.654 17.138 1.00 90.19 92 ASN A CA 1
ATOM 750 C C . ASN A 1 92 ? -16.032 -4.655 18.668 1.00 90.19 92 ASN A C 1
ATOM 752 O O . ASN A 1 92 ? -16.842 -4.020 19.349 1.00 90.19 92 ASN A O 1
ATOM 756 N N . ALA A 1 93 ? -15.008 -5.316 19.215 1.00 91.44 93 ALA A N 1
ATOM 757 C CA . ALA A 1 93 ? -14.749 -5.347 20.651 1.00 91.44 93 ALA A CA 1
ATOM 758 C C . ALA A 1 93 ? -14.453 -3.944 21.208 1.00 91.44 93 ALA A C 1
ATOM 760 O O . ALA A 1 93 ? -15.055 -3.531 22.203 1.00 91.44 93 ALA A O 1
ATOM 761 N N . VAL A 1 94 ? -13.587 -3.174 20.540 1.00 91.81 94 VAL A N 1
ATOM 762 C CA . VAL A 1 94 ? -13.248 -1.803 20.955 1.00 91.81 94 VAL A CA 1
ATOM 763 C C . VAL A 1 94 ? -14.456 -0.875 20.835 1.00 91.81 94 VAL A C 1
ATOM 765 O O . VAL A 1 94 ? -14.746 -0.126 21.768 1.00 91.81 94 VAL A O 1
ATOM 768 N N . GLN A 1 95 ? -15.203 -0.936 19.731 1.00 94.19 95 GLN A N 1
ATOM 769 C CA . GLN A 1 95 ? -16.408 -0.121 19.546 1.00 94.19 95 GLN A CA 1
ATOM 770 C C . GLN A 1 95 ? -17.470 -0.428 20.610 1.00 94.19 95 GLN A C 1
ATOM 772 O O . GLN A 1 95 ? -18.074 0.498 21.156 1.00 94.19 95 GLN A O 1
ATOM 777 N N . SER A 1 96 ? -17.649 -1.706 20.954 1.00 95.00 96 SER A N 1
ATOM 778 C CA . SER A 1 96 ? -18.567 -2.140 22.013 1.00 95.00 96 SER A CA 1
ATOM 779 C C . SER A 1 96 ? -18.131 -1.629 23.386 1.00 95.00 96 SER A C 1
ATOM 781 O O . SER A 1 96 ? -18.949 -1.097 24.139 1.00 95.00 96 SER A O 1
ATOM 783 N N . LEU A 1 97 ? -16.836 -1.722 23.708 1.00 95.56 97 LEU A N 1
ATOM 784 C CA . LEU A 1 97 ? -16.277 -1.190 24.953 1.00 95.56 97 LEU A CA 1
ATOM 785 C C . LEU A 1 97 ? -16.504 0.322 25.068 1.00 95.56 97 LEU A C 1
ATOM 787 O O . LEU A 1 97 ? -17.011 0.793 26.086 1.00 95.56 97 LEU A O 1
ATOM 791 N N . LEU A 1 98 ? -16.176 1.080 24.021 1.00 94.75 98 LEU A N 1
ATOM 792 C CA . LEU A 1 98 ? -16.376 2.529 23.988 1.00 94.75 98 LEU A CA 1
ATOM 793 C C . LEU A 1 98 ? -17.858 2.903 24.116 1.00 94.75 98 LEU A C 1
ATOM 795 O O . LEU A 1 98 ? -18.191 3.839 24.843 1.00 94.75 98 LEU A O 1
ATOM 799 N N . GLY A 1 99 ? -18.751 2.155 23.461 1.00 94.88 99 GLY A N 1
ATOM 800 C CA . GLY A 1 99 ? -20.199 2.339 23.585 1.00 94.88 99 GLY A CA 1
ATOM 801 C C . GLY A 1 99 ? -20.684 2.141 25.022 1.00 94.88 99 GLY A C 1
ATOM 802 O O . GLY A 1 99 ? -21.408 2.984 25.552 1.00 94.88 99 GLY A O 1
ATOM 803 N N . ASN A 1 100 ? -20.210 1.087 25.690 1.00 96.38 100 ASN A N 1
ATOM 804 C CA . ASN A 1 100 ? -20.523 0.820 27.095 1.00 96.38 100 ASN A CA 1
ATOM 805 C C . ASN A 1 100 ? -20.007 1.927 28.026 1.00 96.38 100 ASN A C 1
ATOM 807 O O . ASN A 1 100 ? -20.708 2.331 28.956 1.00 96.38 100 ASN A O 1
ATOM 811 N N . LEU A 1 101 ? -18.799 2.445 27.783 1.00 95.50 101 LEU A N 1
ATOM 812 C CA . LEU A 1 101 ? -18.233 3.549 28.563 1.00 95.50 101 LEU A CA 1
ATOM 813 C C . LEU A 1 101 ? -19.037 4.842 28.389 1.00 95.50 101 LEU A C 1
ATOM 815 O O . LEU A 1 101 ? -19.278 5.544 29.374 1.00 95.50 101 LEU A O 1
ATOM 819 N N . LEU A 1 102 ? -19.499 5.134 27.170 1.00 95.81 102 LEU A N 1
ATOM 820 C CA . LEU A 1 102 ? -20.353 6.289 26.898 1.00 95.81 102 LEU A CA 1
ATOM 821 C C . LEU A 1 102 ? -21.717 6.154 27.593 1.00 95.81 102 LEU A C 1
ATOM 823 O O . LEU A 1 102 ? -22.158 7.091 28.258 1.00 95.81 102 LEU A O 1
ATOM 827 N N . GLN A 1 103 ? -22.359 4.983 27.508 1.00 95.50 103 GLN A N 1
ATOM 828 C CA . GLN A 1 103 ? -23.639 4.712 28.183 1.00 95.50 103 GLN A CA 1
ATOM 829 C C . GLN A 1 103 ? -23.537 4.865 29.704 1.00 95.50 103 GLN A C 1
ATOM 831 O O . GLN A 1 103 ? -24.432 5.423 30.339 1.00 95.50 103 GLN A O 1
ATOM 836 N N . ARG A 1 104 ? -22.419 4.423 30.289 1.00 96.25 104 ARG A N 1
ATOM 837 C CA . ARG A 1 104 ? -22.126 4.571 31.722 1.00 96.25 104 ARG A CA 1
ATOM 838 C C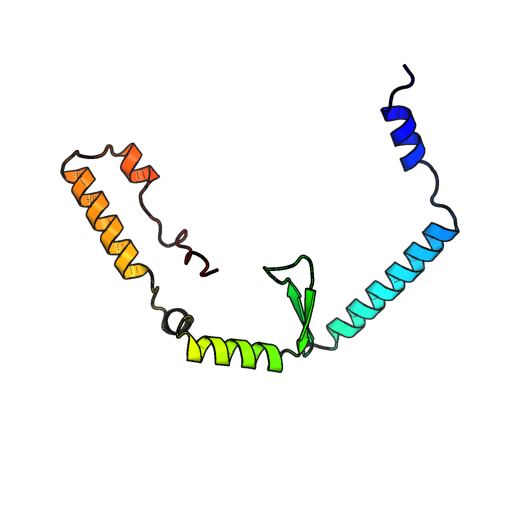 . ARG A 1 104 ? -21.664 5.977 32.114 1.00 96.25 104 ARG A C 1
ATOM 840 O O . ARG A 1 104 ? -21.357 6.193 33.282 1.00 96.25 104 ARG A O 1
ATOM 847 N N . LYS A 1 105 ? -21.603 6.922 31.168 1.00 94.31 105 LYS A N 1
ATOM 848 C CA . LYS A 1 105 ? -21.086 8.288 31.363 1.00 94.31 105 LYS A CA 1
ATOM 849 C C . LYS A 1 105 ? -19.647 8.327 31.902 1.00 94.31 105 LYS A C 1
ATOM 851 O O . LYS A 1 105 ? -19.256 9.298 32.541 1.00 94.31 105 LYS A O 1
ATOM 856 N N . ALA A 1 106 ? -18.857 7.285 31.637 1.00 95.50 106 ALA A N 1
ATOM 857 C CA . ALA A 1 106 ? -17.446 7.217 32.019 1.00 95.50 106 ALA A CA 1
ATOM 858 C C . ALA A 1 106 ? -16.546 8.036 31.075 1.00 95.50 106 ALA A C 1
ATOM 860 O O . ALA A 1 106 ? -15.435 8.405 31.443 1.00 95.50 106 ALA A O 1
ATOM 861 N N . ILE A 1 107 ? -17.030 8.327 29.863 1.00 95.19 107 ILE A N 1
ATOM 862 C CA . ILE A 1 107 ? -16.380 9.197 28.876 1.00 95.19 107 ILE A CA 1
ATOM 863 C C . ILE A 1 107 ? -17.391 10.196 28.308 1.00 95.19 107 ILE A C 1
ATOM 865 O O . ILE A 1 107 ? -18.592 9.922 28.260 1.00 95.19 107 ILE A O 1
ATOM 869 N N . THR A 1 108 ? -16.909 11.358 27.862 1.00 95.69 108 THR A N 1
ATOM 870 C CA . THR A 1 108 ? -17.740 12.351 27.170 1.00 95.69 108 THR A CA 1
ATOM 871 C C . THR A 1 108 ? -18.000 11.935 25.724 1.00 95.69 108 THR A C 1
ATOM 873 O O . THR A 1 108 ? -17.234 11.172 25.131 1.00 95.69 108 THR A O 1
ATOM 876 N N . LYS A 1 109 ? -19.067 12.481 25.127 1.00 93.94 109 LYS A N 1
ATOM 877 C CA . LYS A 1 109 ? -19.374 12.273 23.705 1.00 93.94 109 LYS A CA 1
ATOM 878 C C . LYS A 1 109 ? -18.233 12.751 22.797 1.00 93.94 109 LYS A C 1
ATOM 880 O O . LYS A 1 109 ? -17.861 12.047 21.871 1.00 93.94 109 LYS A O 1
ATOM 885 N N . GLU A 1 110 ? -17.625 13.892 23.114 1.00 95.00 110 GLU A N 1
ATOM 886 C CA . GLU A 1 110 ? -16.476 14.417 22.364 1.00 95.00 110 GLU A CA 1
ATOM 887 C C . GLU A 1 110 ? -15.270 13.472 22.405 1.00 95.00 110 GLU A C 1
ATOM 889 O O . GLU A 1 110 ? -14.624 13.241 21.382 1.00 95.00 110 GLU A O 1
ATOM 894 N N . LEU A 1 111 ? -14.969 12.899 23.578 1.00 92.88 111 LEU A N 1
ATOM 895 C CA . LEU A 1 111 ? -13.877 11.941 23.710 1.00 92.88 111 LEU A CA 1
ATOM 896 C C . LEU A 1 111 ? -14.183 10.659 22.934 1.00 92.88 111 LEU A C 1
ATOM 898 O O . LEU A 1 111 ? -13.306 10.175 22.224 1.00 92.88 111 LEU A O 1
ATOM 902 N N . TYR A 1 112 ? -15.417 10.155 23.024 1.00 94.81 112 TYR A N 1
ATOM 903 C CA . TYR A 1 112 ? -15.890 9.014 22.242 1.00 94.81 112 TYR A CA 1
ATOM 904 C C . TYR A 1 112 ? -15.692 9.246 20.739 1.00 94.81 112 TYR A C 1
ATOM 906 O O . TYR A 1 112 ? -15.003 8.456 20.101 1.00 94.81 112 TYR A O 1
ATOM 914 N N . ASP A 1 113 ? -16.189 10.357 20.188 1.00 93.00 113 ASP A N 1
ATOM 915 C CA . ASP A 1 113 ? -16.088 10.669 18.754 1.00 93.00 113 ASP A CA 1
ATOM 916 C C . ASP A 1 113 ? -14.627 10.807 18.284 1.00 93.00 113 ASP A C 1
ATOM 918 O O . ASP A 1 113 ? -14.297 10.466 17.144 1.00 93.00 113 ASP A O 1
ATOM 922 N N . LYS A 1 114 ? -13.735 11.272 19.169 1.00 92.94 114 LYS A N 1
ATOM 923 C CA . LYS A 1 114 ? -12.299 11.409 18.895 1.00 92.94 114 LYS A CA 1
ATOM 924 C C . LYS A 1 114 ? -11.567 10.066 18.838 1.00 92.94 114 LYS A C 1
ATOM 926 O O . LYS A 1 114 ? -10.670 9.916 18.011 1.00 92.94 114 LYS A O 1
ATOM 931 N N . ILE A 1 115 ? -11.909 9.123 19.718 1.00 91.56 115 ILE A N 1
ATOM 932 C CA . ILE A 1 115 ? -11.210 7.829 19.844 1.00 91.56 115 ILE A CA 1
ATOM 933 C C . ILE A 1 115 ? -11.936 6.671 19.153 1.00 91.56 115 ILE A C 1
ATOM 935 O O . ILE A 1 115 ? -11.391 5.571 19.097 1.00 91.56 115 ILE A O 1
ATOM 939 N N . TYR A 1 116 ? -13.145 6.894 18.628 1.00 90.88 116 TYR A N 1
ATOM 940 C CA . TYR A 1 116 ? -13.928 5.860 17.963 1.00 90.88 116 TYR A CA 1
ATOM 941 C C . TYR A 1 116 ? -13.205 5.352 16.703 1.00 90.88 116 TYR A C 1
ATOM 943 O O . TYR A 1 116 ? -13.010 6.113 15.744 1.00 90.88 116 TYR A O 1
ATOM 951 N N . PRO A 1 117 ? -12.806 4.069 16.667 1.00 87.88 117 PRO A N 1
ATOM 952 C CA . PRO A 1 117 ? -12.068 3.528 15.540 1.00 87.88 117 PRO A CA 1
ATOM 953 C C . PRO A 1 117 ? -12.991 3.374 14.327 1.00 87.88 117 PRO A C 1
ATOM 955 O O . PRO A 1 117 ? -14.108 2.855 14.423 1.00 87.88 117 PRO A O 1
ATOM 958 N N . LYS A 1 118 ? -12.510 3.822 13.164 1.00 83.62 118 LYS A N 1
ATOM 959 C CA . LYS A 1 118 ? -13.221 3.718 11.883 1.00 83.62 118 LYS A CA 1
ATOM 960 C C . LYS A 1 118 ? -12.583 2.633 11.030 1.00 83.62 118 LYS A C 1
ATOM 962 O O . LYS A 1 118 ? -11.364 2.602 10.896 1.00 83.62 118 LYS A O 1
ATOM 967 N N . ILE A 1 119 ? -13.409 1.793 10.406 1.00 76.50 119 ILE A N 1
ATOM 968 C CA . ILE A 1 119 ? -12.936 0.643 9.622 1.00 76.50 119 ILE A CA 1
ATOM 969 C C . ILE A 1 119 ? -12.002 1.048 8.470 1.00 76.50 119 ILE A C 1
ATOM 971 O O . ILE A 1 119 ? -11.027 0.366 8.192 1.00 76.50 119 ILE A O 1
ATOM 975 N N . ASN A 1 120 ? -12.247 2.207 7.856 1.00 74.00 120 ASN A N 1
ATOM 976 C CA . ASN A 1 120 ? -11.450 2.759 6.758 1.00 74.00 120 ASN A CA 1
ATOM 977 C C . ASN A 1 120 ? -10.142 3.438 7.202 1.00 74.00 120 ASN A C 1
ATOM 979 O O . ASN A 1 120 ? -9.419 3.962 6.362 1.00 74.00 120 ASN A O 1
ATOM 983 N N . LYS A 1 121 ? -9.867 3.477 8.509 1.00 74.31 121 LYS A N 1
ATOM 984 C CA . LYS A 1 121 ? -8.619 3.980 9.097 1.00 74.31 121 LYS A CA 1
ATOM 985 C C . LYS A 1 121 ? -7.860 2.889 9.857 1.00 74.31 121 LYS A C 1
ATOM 987 O O . LYS A 1 121 ? -6.923 3.201 10.584 1.00 74.31 121 LYS A O 1
ATOM 992 N N . LEU A 1 122 ? -8.303 1.634 9.752 1.00 68.75 122 LEU A N 1
ATOM 993 C CA . LEU A 1 122 ? -7.595 0.504 10.334 1.00 68.75 122 LEU A CA 1
ATOM 994 C C . LEU A 1 122 ? -6.373 0.193 9.482 1.00 68.75 122 LEU A C 1
ATOM 996 O O . LEU A 1 122 ? -6.495 -0.171 8.316 1.00 68.75 122 LEU A O 1
ATOM 1000 N N . GLU A 1 123 ? -5.210 0.284 10.105 1.00 63.88 123 GLU A N 1
ATOM 1001 C CA . GLU A 1 123 ? -3.957 -0.193 9.544 1.00 63.88 123 GLU A CA 1
ATOM 1002 C C . GLU A 1 123 ? -3.493 -1.376 10.391 1.00 63.88 123 GLU A C 1
ATOM 1004 O O . GLU A 1 123 ? -3.533 -1.337 11.624 1.00 63.88 123 GLU A O 1
ATOM 1009 N N . LEU A 1 124 ? -3.072 -2.457 9.733 1.00 60.62 124 LEU A N 1
ATOM 1010 C CA . LEU A 1 124 ? -2.284 -3.479 10.406 1.00 60.62 124 LEU A CA 1
ATOM 1011 C C . LEU A 1 124 ? -0.970 -2.808 10.793 1.00 60.62 124 LEU A C 1
ATOM 1013 O O . LEU A 1 124 ? -0.221 -2.392 9.912 1.00 60.62 124 LEU A O 1
ATOM 1017 N N . ALA A 1 125 ? -0.714 -2.672 12.096 1.00 52.75 125 ALA A N 1
ATOM 1018 C CA . ALA A 1 125 ? 0.573 -2.188 12.569 1.00 52.75 125 ALA A CA 1
ATOM 1019 C C . ALA A 1 125 ? 1.660 -3.041 11.906 1.00 52.75 125 ALA A C 1
ATOM 1021 O O . ALA A 1 125 ? 1.657 -4.266 12.049 1.00 52.75 125 ALA A O 1
ATOM 1022 N N . HIS A 1 126 ? 2.517 -2.396 11.113 1.00 44.47 126 HIS A N 1
ATOM 1023 C CA . HIS A 1 126 ? 3.599 -3.056 10.401 1.00 44.47 126 HIS A CA 1
ATOM 1024 C C . HIS A 1 126 ? 4.397 -3.912 11.393 1.00 44.47 126 HIS A C 1
ATOM 1026 O O . HIS A 1 126 ? 5.013 -3.388 12.319 1.00 44.47 126 HIS A O 1
ATOM 1032 N N . PHE A 1 127 ? 4.356 -5.233 11.217 1.00 34.78 127 PHE A N 1
ATOM 1033 C CA . PHE A 1 127 ? 5.302 -6.140 11.858 1.00 34.78 127 PHE A CA 1
ATOM 1034 C C . PHE A 1 127 ? 6.694 -5.772 11.315 1.00 34.78 127 PHE A C 1
ATOM 1036 O O . PHE A 1 127 ? 6.922 -5.889 10.111 1.00 34.78 127 PHE A O 1
ATOM 1043 N N . HIS A 1 128 ? 7.564 -5.238 12.178 1.00 34.53 128 HIS A N 1
ATOM 1044 C CA . HIS A 1 128 ? 8.942 -4.845 11.850 1.00 34.53 128 HIS A CA 1
ATOM 1045 C C . HIS A 1 128 ? 9.817 -6.030 11.405 1.00 34.53 128 HIS A C 1
ATOM 1047 O O . HIS A 1 128 ? 9.666 -7.116 12.008 1.00 34.53 128 HIS A O 1
#

Foldseek 3Di:
DPDPVVVVVCVVPPDPDPVVVVVVVVVVVVVVVVVVVVVVCPQWDWDCDPVDNDIDIHGPVVVVVVVVVCCVVVVPCVCVVVVHDPCVVVLVVVQVVLVVCVVVVVDDPVVSVVPNDDPVPDDDPDPD